Protein AF-A0A924WX99-F1 (afdb_monomer_lite)

Structure (mmCIF, N/CA/C/O backbone):
data_AF-A0A924WX99-F1
#
_entry.id   AF-A0A924WX99-F1
#
loop_
_atom_site.group_PDB
_atom_site.id
_atom_site.type_symbol
_atom_site.label_atom_id
_atom_site.label_alt_id
_atom_site.label_comp_id
_atom_site.label_asym_id
_atom_site.label_entity_id
_atom_site.label_seq_id
_atom_site.pdbx_PDB_ins_code
_atom_site.Cartn_x
_atom_site.Cartn_y
_atom_site.Cartn_z
_atom_site.occupancy
_atom_site.B_iso_or_equiv
_atom_site.auth_seq_id
_atom_site.auth_comp_id
_atom_site.auth_asym_id
_atom_site.auth_atom_id
_atom_site.pdbx_PDB_model_num
ATOM 1 N N . MET A 1 1 ? 28.064 32.559 27.997 1.00 37.41 1 MET A N 1
ATOM 2 C CA . MET A 1 1 ? 26.941 32.768 27.063 1.00 37.41 1 MET A CA 1
ATOM 3 C C . MET A 1 1 ? 26.693 31.435 26.383 1.00 37.41 1 MET A C 1
ATOM 5 O O . MET A 1 1 ? 27.557 31.002 25.637 1.00 37.41 1 MET A O 1
ATOM 9 N N . ALA A 1 2 ? 25.633 30.720 26.759 1.00 38.94 2 ALA A N 1
ATOM 10 C CA . ALA A 1 2 ? 25.290 29.443 26.139 1.00 38.94 2 ALA A CA 1
ATOM 11 C C . ALA A 1 2 ? 24.528 29.729 24.838 1.00 38.94 2 ALA A C 1
ATOM 13 O O . ALA A 1 2 ? 23.488 30.384 24.875 1.00 38.94 2 ALA A O 1
ATOM 14 N N . GLU A 1 3 ? 25.069 29.293 23.701 1.00 42.44 3 GLU A N 1
ATOM 15 C CA . GLU A 1 3 ? 24.367 29.333 22.420 1.00 42.44 3 GLU A CA 1
ATOM 16 C C . GLU A 1 3 ? 23.229 28.310 22.450 1.00 42.44 3 GLU A C 1
ATOM 18 O O . GLU A 1 3 ? 23.449 27.104 22.557 1.00 42.44 3 GLU A O 1
ATOM 23 N N . ALA A 1 4 ? 21.994 28.801 22.387 1.00 44.75 4 ALA A N 1
ATOM 24 C CA . ALA A 1 4 ? 20.829 27.966 22.165 1.00 44.75 4 ALA A CA 1
ATOM 25 C C . ALA A 1 4 ? 20.842 27.511 20.700 1.00 44.75 4 ALA A C 1
ATOM 27 O O . ALA A 1 4 ? 20.677 28.327 19.791 1.00 44.75 4 ALA A O 1
ATOM 28 N N . SER A 1 5 ? 21.037 26.213 20.462 1.00 47.81 5 SER A N 1
ATOM 29 C CA . SER A 1 5 ? 20.856 25.616 19.142 1.00 47.81 5 SER A CA 1
ATOM 30 C C . SER A 1 5 ? 19.394 25.782 18.729 1.00 47.81 5 SER A C 1
ATOM 32 O O . SER A 1 5 ? 18.497 25.169 19.314 1.00 47.81 5 SER A O 1
ATOM 34 N N . SER A 1 6 ? 19.147 26.642 17.745 1.00 48.44 6 SER A N 1
ATOM 35 C CA . SER A 1 6 ? 17.841 26.790 17.113 1.00 48.44 6 SER A CA 1
ATOM 36 C C . SER A 1 6 ? 17.559 25.540 16.284 1.00 48.44 6 SER A C 1
ATOM 38 O O . SER A 1 6 ? 17.939 25.431 15.119 1.00 48.44 6 SER A O 1
ATOM 40 N N . ASP A 1 7 ? 16.918 24.562 16.920 1.00 57.50 7 ASP A N 1
ATOM 41 C CA . ASP A 1 7 ? 16.456 23.347 16.263 1.00 57.50 7 ASP A CA 1
ATOM 42 C C . ASP A 1 7 ? 15.357 23.748 15.269 1.00 57.50 7 ASP A C 1
ATOM 44 O O . ASP A 1 7 ? 14.183 23.948 15.601 1.00 57.50 7 ASP A O 1
ATOM 48 N N . THR A 1 8 ? 15.790 24.032 14.043 1.00 60.25 8 THR A N 1
ATOM 49 C CA . THR A 1 8 ? 14.929 24.467 12.952 1.00 60.25 8 THR A CA 1
ATOM 50 C C . THR A 1 8 ? 14.028 23.286 12.651 1.00 60.25 8 THR A C 1
ATOM 52 O O . THR A 1 8 ? 14.506 22.290 12.117 1.00 60.25 8 THR A O 1
ATOM 55 N N . LYS A 1 9 ? 12.748 23.368 13.041 1.00 58.44 9 LYS A N 1
ATOM 56 C CA . LYS A 1 9 ? 11.751 22.307 12.843 1.00 58.44 9 LYS A CA 1
ATOM 57 C C . LYS A 1 9 ? 11.687 21.936 11.362 1.00 58.44 9 LYS A C 1
ATOM 59 O O . LYS A 1 9 ? 10.978 22.564 10.578 1.00 58.44 9 LYS A O 1
ATOM 64 N N . GLN A 1 10 ? 12.471 20.937 10.982 1.00 64.19 10 GLN A N 1
ATOM 65 C CA . GLN A 1 10 ? 12.513 20.402 9.637 1.00 64.19 10 GLN A CA 1
ATOM 66 C C . GLN A 1 10 ? 11.130 19.805 9.338 1.00 64.19 10 GLN A C 1
ATOM 68 O O . GLN A 1 10 ? 10.592 19.006 10.099 1.00 64.19 10 GLN A O 1
ATOM 73 N N . GLY A 1 11 ? 10.484 20.286 8.273 1.00 73.19 11 GLY A N 1
ATOM 74 C CA . GLY A 1 11 ? 9.174 19.784 7.854 1.00 73.19 11 GLY A CA 1
ATOM 75 C C . GLY A 1 11 ? 9.257 18.345 7.332 1.00 73.19 11 GLY A C 1
ATOM 76 O O . GLY A 1 11 ? 10.342 17.813 7.110 1.00 73.19 11 GLY A O 1
ATOM 77 N N . HIS A 1 12 ? 8.109 17.715 7.057 1.00 61.41 12 HIS A N 1
ATOM 78 C CA . HIS A 1 12 ? 8.042 16.318 6.582 1.00 61.41 12 HIS A CA 1
ATOM 79 C C . HIS A 1 12 ? 8.921 16.033 5.349 1.00 61.41 12 HIS A C 1
ATOM 81 O O . HIS A 1 12 ? 9.495 14.951 5.233 1.00 61.41 12 HIS A O 1
ATOM 87 N N . ALA A 1 13 ? 9.083 17.019 4.462 1.00 68.06 13 ALA A N 1
ATOM 88 C CA . ALA A 1 13 ? 9.929 16.902 3.276 1.00 68.06 13 ALA A CA 1
ATOM 89 C C . ALA A 1 13 ? 11.418 16.703 3.611 1.00 68.06 13 ALA A C 1
ATOM 91 O O . ALA A 1 13 ? 12.093 15.929 2.946 1.00 68.06 13 ALA A O 1
ATOM 92 N N . ALA A 1 14 ? 11.932 17.344 4.663 1.00 76.62 14 ALA A N 1
ATOM 93 C CA . ALA A 1 14 ? 13.347 17.257 5.032 1.00 76.62 14 ALA A CA 1
ATOM 94 C C . ALA A 1 14 ? 13.729 15.895 5.649 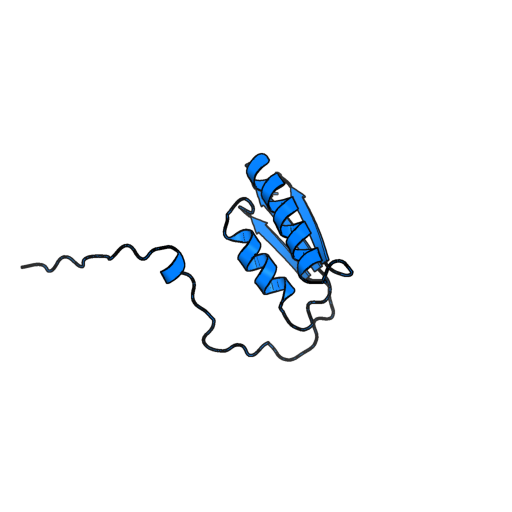1.00 76.62 14 ALA A C 1
ATOM 96 O O . ALA A 1 14 ? 14.896 15.497 5.607 1.00 76.62 14 ALA A O 1
ATOM 97 N N . HIS A 1 15 ? 12.740 15.160 6.170 1.00 72.19 15 HIS A N 1
ATOM 98 C CA . HIS A 1 15 ? 12.915 13.810 6.711 1.00 72.19 15 HIS A CA 1
ATOM 99 C C . HIS A 1 15 ? 12.764 12.702 5.659 1.00 72.19 15 HIS A C 1
ATOM 101 O O . HIS A 1 15 ? 13.050 11.545 5.957 1.00 72.19 15 HIS A O 1
ATOM 107 N N . THR A 1 16 ? 12.346 13.036 4.434 1.00 72.12 16 THR A N 1
ATOM 108 C CA . THR A 1 16 ? 12.225 12.079 3.327 1.00 72.12 16 THR A CA 1
ATOM 109 C C . THR A 1 16 ? 13.391 12.291 2.371 1.00 72.12 16 THR A C 1
ATOM 111 O O . T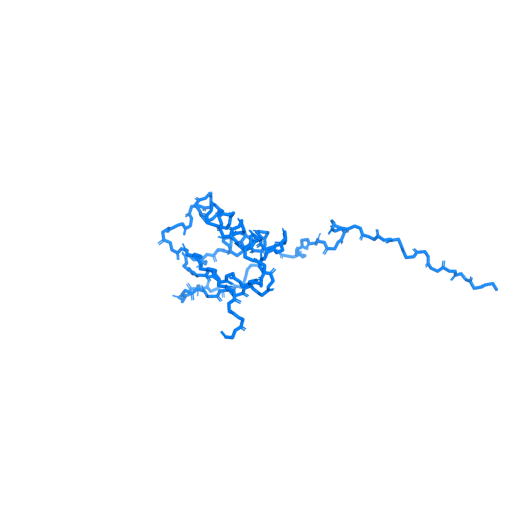HR A 1 16 ? 13.450 13.300 1.673 1.00 72.12 16 THR A O 1
ATOM 114 N N . LYS A 1 17 ? 14.347 11.360 2.352 1.00 77.69 17 LYS A N 1
ATOM 115 C CA . LYS A 1 17 ? 15.541 11.435 1.499 1.00 77.69 17 LYS A CA 1
ATOM 116 C C . LYS A 1 17 ? 15.591 10.229 0.573 1.00 77.69 17 LYS A C 1
ATOM 118 O O . LYS A 1 17 ? 15.265 9.120 0.990 1.00 77.69 17 LYS A O 1
ATOM 123 N N . ALA A 1 18 ? 15.998 10.456 -0.673 1.00 81.25 18 ALA A N 1
ATOM 124 C CA . ALA A 1 18 ? 16.303 9.369 -1.593 1.00 81.25 18 ALA A CA 1
ATOM 125 C C . ALA A 1 18 ? 17.530 8.586 -1.101 1.00 81.25 18 ALA A C 1
ATOM 127 O O . ALA A 1 18 ? 18.374 9.132 -0.389 1.00 81.25 18 ALA A O 1
ATOM 128 N N . ALA A 1 19 ? 17.627 7.317 -1.492 1.00 78.62 19 ALA A N 1
ATOM 129 C CA . ALA A 1 19 ? 18.816 6.517 -1.233 1.00 78.62 19 ALA A CA 1
ATOM 130 C C . ALA A 1 19 ? 20.026 7.055 -2.018 1.00 78.62 19 ALA A C 1
ATOM 132 O O . ALA A 1 19 ? 19.888 7.449 -3.179 1.00 78.62 19 ALA A O 1
ATOM 133 N N . ASP A 1 20 ? 21.210 6.999 -1.401 1.00 86.69 20 ASP A N 1
ATOM 134 C CA . ASP A 1 20 ? 22.476 7.439 -2.011 1.00 86.69 20 ASP A CA 1
ATOM 135 C C . ASP A 1 20 ? 22.831 6.638 -3.278 1.00 86.69 20 ASP A C 1
ATOM 137 O O . ASP A 1 20 ? 23.545 7.123 -4.154 1.00 86.69 20 ASP A O 1
ATOM 141 N N . ASN A 1 21 ? 22.311 5.412 -3.389 1.00 83.94 21 ASN A N 1
ATOM 142 C CA . ASN A 1 21 ? 22.414 4.546 -4.556 1.00 83.94 21 ASN A CA 1
ATOM 143 C C . ASN A 1 21 ? 21.053 3.880 -4.834 1.00 83.94 21 ASN A C 1
ATOM 145 O O . ASN A 1 21 ? 20.327 3.532 -3.904 1.00 83.94 21 ASN A O 1
ATOM 149 N N . GLN A 1 22 ? 20.721 3.706 -6.113 1.00 80.94 22 GLN A N 1
ATOM 150 C CA . GLN A 1 22 ? 19.500 3.057 -6.601 1.00 80.94 22 GLN A CA 1
ATOM 151 C C . GLN A 1 22 ? 19.727 1.592 -7.029 1.00 80.94 22 GLN A C 1
ATOM 153 O O . GLN A 1 22 ? 18.804 0.933 -7.511 1.00 80.94 22 GLN A O 1
ATOM 158 N N . ASP A 1 23 ? 20.945 1.067 -6.862 1.00 81.75 23 ASP A N 1
ATOM 159 C CA . ASP A 1 23 ? 21.263 -0.332 -7.130 1.00 81.75 23 ASP A CA 1
ATOM 160 C C . ASP A 1 23 ? 20.428 -1.271 -6.249 1.00 81.75 23 ASP A C 1
ATOM 162 O O . ASP A 1 23 ? 20.378 -1.159 -5.023 1.00 81.75 23 ASP A O 1
ATOM 166 N N . CYS A 1 24 ? 19.801 -2.257 -6.886 1.00 76.06 24 CYS A N 1
ATOM 167 C CA . CYS A 1 24 ? 19.061 -3.311 -6.203 1.00 76.06 24 CYS A CA 1
ATOM 168 C C . CYS A 1 24 ? 19.979 -4.479 -5.807 1.00 76.06 24 CYS A C 1
ATOM 170 O O . CYS A 1 24 ? 21.041 -4.707 -6.394 1.00 76.06 24 CYS A O 1
ATOM 172 N N . LEU A 1 25 ? 19.531 -5.293 -4.846 1.00 82.62 25 LEU A N 1
ATOM 173 C CA . LEU A 1 25 ? 20.191 -6.563 -4.544 1.00 82.62 25 LEU A CA 1
ATOM 174 C C . LEU A 1 25 ? 20.173 -7.483 -5.772 1.00 82.62 25 LEU A C 1
ATOM 176 O O . LEU A 1 25 ? 19.154 -7.641 -6.444 1.00 82.62 25 LEU A O 1
ATOM 180 N N . ARG A 1 26 ? 21.313 -8.125 -6.046 1.00 83.81 26 ARG A N 1
ATOM 181 C CA . ARG A 1 26 ? 21.446 -9.080 -7.154 1.00 83.81 26 ARG A CA 1
ATOM 182 C C . ARG A 1 26 ? 20.584 -10.320 -6.898 1.00 83.81 26 ARG A C 1
ATOM 184 O O . ARG A 1 26 ? 20.569 -10.844 -5.787 1.00 83.81 26 ARG A O 1
ATOM 191 N N . GLY A 1 27 ? 19.941 -10.837 -7.944 1.00 85.81 27 GLY A N 1
ATOM 192 C CA . GLY A 1 27 ? 19.168 -12.083 -7.898 1.00 85.81 27 GLY A CA 1
ATOM 193 C C . GLY A 1 27 ? 17.747 -11.930 -8.435 1.00 85.81 27 GLY A C 1
ATOM 194 O O . GLY A 1 27 ? 17.399 -10.910 -9.022 1.00 85.81 27 GLY A O 1
ATOM 195 N N . LYS A 1 28 ? 16.930 -12.974 -8.258 1.00 86.50 28 LYS A N 1
ATOM 196 C CA . LYS A 1 28 ? 15.504 -12.975 -8.616 1.00 86.50 28 LYS A CA 1
ATOM 197 C C . LYS A 1 28 ? 14.657 -13.166 -7.365 1.00 86.50 28 LYS A C 1
ATOM 199 O O . LYS A 1 28 ? 14.953 -14.037 -6.547 1.00 86.50 28 LYS A O 1
ATOM 204 N N . ILE A 1 29 ? 13.577 -12.404 -7.247 1.00 90.38 29 ILE A N 1
ATOM 205 C CA . ILE A 1 29 ? 12.566 -12.611 -6.210 1.00 90.38 29 ILE A CA 1
ATOM 206 C C . ILE A 1 29 ? 11.654 -13.745 -6.689 1.00 90.38 29 ILE A C 1
ATOM 208 O O . ILE A 1 29 ? 10.861 -13.587 -7.609 1.00 90.38 29 ILE A O 1
ATOM 212 N N . THR A 1 30 ? 11.815 -14.934 -6.112 1.00 90.94 30 THR A N 1
ATOM 213 C CA . THR A 1 30 ? 11.100 -16.145 -6.560 1.00 90.94 30 THR A CA 1
ATOM 214 C C . THR A 1 30 ? 9.772 -16.365 -5.837 1.00 90.94 30 THR A C 1
ATOM 216 O O . THR A 1 30 ? 8.836 -16.943 -6.393 1.00 90.94 30 THR A O 1
ATOM 219 N N . ARG A 1 31 ? 9.681 -15.883 -4.596 1.00 93.69 31 ARG A N 1
ATOM 220 C CA . ARG A 1 31 ? 8.518 -16.012 -3.713 1.00 93.69 31 ARG A CA 1
ATOM 221 C C . ARG A 1 31 ? 7.695 -14.720 -3.688 1.00 93.69 31 ARG A C 1
ATOM 223 O O . ARG A 1 31 ? 8.301 -13.650 -3.644 1.00 93.69 31 ARG A O 1
ATOM 230 N N . PRO A 1 32 ? 6.353 -14.806 -3.648 1.00 95.50 32 PRO A N 1
ATOM 231 C CA . PRO A 1 32 ? 5.512 -13.645 -3.380 1.00 95.50 32 PRO A CA 1
ATOM 232 C C . PRO A 1 32 ? 5.906 -12.944 -2.073 1.00 95.50 32 PRO A C 1
ATOM 234 O O . PRO A 1 32 ? 6.260 -13.605 -1.091 1.00 95.50 32 PRO A O 1
ATOM 237 N N . ILE A 1 33 ? 5.862 -11.614 -2.069 1.00 96.31 33 ILE A N 1
ATOM 238 C CA . ILE A 1 33 ? 6.222 -10.786 -0.912 1.00 96.31 33 ILE A CA 1
ATOM 239 C C . ILE A 1 33 ? 4.973 -10.506 -0.075 1.00 96.31 33 ILE A C 1
ATOM 241 O O . ILE A 1 33 ? 3.941 -10.138 -0.619 1.00 96.31 33 ILE A O 1
ATOM 245 N N . ASN A 1 34 ? 5.080 -10.609 1.248 1.00 97.06 34 ASN A N 1
ATOM 246 C CA . ASN A 1 34 ? 4.048 -10.128 2.165 1.00 97.06 34 ASN A CA 1
ATOM 247 C C . ASN A 1 34 ? 4.593 -8.928 2.935 1.00 97.06 34 ASN A C 1
ATOM 249 O O . ASN A 1 34 ? 5.611 -9.057 3.618 1.00 97.06 34 ASN A O 1
ATOM 253 N N . VAL A 1 35 ? 3.923 -7.780 2.834 1.00 97.62 35 VAL A N 1
ATOM 254 C CA . VAL A 1 35 ? 4.308 -6.556 3.550 1.00 97.62 35 VAL A CA 1
ATOM 255 C C . VAL A 1 35 ? 3.152 -6.113 4.437 1.00 97.62 35 VAL A C 1
ATOM 257 O O . VAL A 1 35 ? 2.067 -5.810 3.944 1.00 97.62 35 VAL A O 1
ATOM 260 N N . THR A 1 36 ? 3.389 -6.064 5.747 1.00 97.81 36 THR A N 1
ATOM 261 C CA . THR A 1 36 ? 2.392 -5.628 6.733 1.00 97.81 36 THR A CA 1
ATOM 262 C C . THR A 1 36 ? 2.709 -4.227 7.233 1.00 97.81 36 THR A C 1
ATOM 264 O O . THR A 1 36 ? 3.803 -3.975 7.732 1.00 97.81 36 THR A O 1
ATOM 267 N N . PHE A 1 37 ? 1.722 -3.340 7.160 1.00 97.38 37 PHE A N 1
ATOM 268 C CA . PHE A 1 37 ? 1.775 -1.981 7.684 1.00 97.38 37 PHE A CA 1
ATOM 269 C C . PHE A 1 37 ? 0.918 -1.884 8.945 1.00 97.38 37 PHE A C 1
ATOM 271 O O . PHE A 1 37 ? -0.300 -2.035 8.875 1.00 97.38 37 PHE A O 1
ATOM 278 N N . LEU A 1 38 ? 1.543 -1.607 10.090 1.00 97.19 38 LEU A N 1
ATOM 279 C CA . LEU A 1 38 ? 0.849 -1.250 11.330 1.00 97.19 38 LEU A CA 1
ATOM 280 C C . LEU A 1 38 ? 0.761 0.280 11.423 1.00 97.19 38 LEU A C 1
ATOM 282 O O . LEU A 1 38 ? 1.785 0.956 11.363 1.00 97.19 38 LEU A O 1
ATOM 286 N N . GLY A 1 39 ? -0.448 0.825 11.558 1.00 96.44 39 GLY A N 1
ATOM 287 C CA . GLY A 1 39 ? -0.700 2.264 11.405 1.00 96.44 39 GLY A CA 1
ATOM 288 C C . GLY A 1 39 ? -0.900 2.677 9.942 1.00 96.44 39 GLY A C 1
ATOM 289 O O . GLY A 1 39 ? -0.460 3.750 9.519 1.00 96.44 39 GLY A O 1
ATOM 290 N N . ALA A 1 40 ? -1.520 1.801 9.146 1.00 97.62 40 ALA A N 1
ATOM 291 C CA . ALA A 1 40 ? -1.681 1.975 7.707 1.00 97.62 40 ALA A CA 1
ATOM 292 C C . ALA A 1 40 ? -2.575 3.163 7.317 1.00 97.62 40 ALA A C 1
ATOM 294 O O . ALA A 1 40 ? -2.455 3.664 6.209 1.00 97.62 40 ALA A O 1
ATOM 295 N N . GLY A 1 41 ? -3.406 3.695 8.215 1.00 95.94 41 GLY A N 1
ATOM 296 C CA . GLY A 1 41 ? -4.167 4.923 7.975 1.00 95.94 41 GLY A CA 1
ATOM 297 C C . GLY A 1 41 ? -3.289 6.177 7.847 1.00 95.94 41 GLY A C 1
ATOM 298 O O . GLY A 1 41 ? -3.802 7.287 7.689 1.00 95.94 41 GLY A O 1
ATOM 299 N N . SER A 1 42 ? -1.968 6.054 8.002 1.00 95.94 42 SER A N 1
ATOM 300 C CA . SER A 1 42 ? -0.995 7.131 7.811 1.00 95.94 42 SER A CA 1
ATOM 301 C C . SER A 1 42 ? -0.881 7.555 6.346 1.00 95.94 42 SER A C 1
ATOM 303 O O . SER A 1 42 ? -0.753 6.715 5.457 1.00 95.94 42 SER A O 1
ATOM 305 N N . GLY A 1 43 ? -0.785 8.866 6.098 1.00 93.44 43 GLY A N 1
ATOM 306 C CA . GLY A 1 43 ? -0.494 9.423 4.769 1.00 93.44 43 GLY A CA 1
ATOM 307 C C . GLY A 1 43 ? 0.864 9.004 4.187 1.00 93.44 43 GLY A C 1
ATOM 308 O O . GLY A 1 43 ? 1.130 9.267 3.021 1.00 93.44 43 GLY A O 1
ATOM 309 N N . PHE A 1 44 ? 1.709 8.328 4.971 1.00 93.56 44 PHE A N 1
ATOM 310 C CA . PHE A 1 44 ? 2.973 7.753 4.512 1.00 93.56 44 PHE A CA 1
ATOM 311 C C . PHE A 1 44 ? 2.828 6.360 3.870 1.00 93.56 44 PHE A C 1
ATOM 313 O O . PHE A 1 44 ? 3.645 5.976 3.034 1.00 93.56 44 PHE A O 1
ATOM 320 N N . CYS A 1 45 ? 1.763 5.619 4.201 1.00 96.44 45 CYS A N 1
ATOM 321 C CA . CYS A 1 45 ? 1.493 4.282 3.664 1.00 96.44 45 CYS A CA 1
ATOM 322 C C . CYS A 1 45 ? 1.533 4.189 2.120 1.00 96.44 45 CYS A C 1
ATOM 324 O O . CYS A 1 45 ? 2.184 3.273 1.610 1.00 96.44 45 CYS A O 1
ATOM 326 N N . PRO A 1 46 ? 0.901 5.096 1.344 1.00 96.19 46 PRO A N 1
ATOM 327 C CA . PRO A 1 46 ? 0.860 4.955 -0.109 1.00 96.19 46 PRO A CA 1
ATOM 328 C C . PRO A 1 46 ? 2.227 5.198 -0.757 1.00 96.19 46 PRO A C 1
ATOM 330 O O . PRO A 1 46 ? 2.527 4.573 -1.772 1.00 96.19 46 PRO A O 1
ATOM 333 N N . THR A 1 47 ? 3.083 6.034 -0.158 1.00 94.69 47 THR A N 1
ATOM 334 C CA . THR A 1 47 ? 4.464 6.240 -0.619 1.00 94.69 47 THR A CA 1
ATOM 335 C C . THR A 1 47 ? 5.257 4.939 -0.530 1.00 94.69 47 THR A C 1
ATOM 337 O O . THR A 1 47 ? 5.798 4.485 -1.532 1.00 94.69 47 THR A O 1
ATOM 340 N N . LEU A 1 48 ? 5.228 4.270 0.628 1.00 95.38 48 LEU A N 1
ATOM 341 C CA . LEU A 1 48 ? 5.927 2.994 0.804 1.00 95.38 48 LEU A CA 1
ATOM 342 C C . LEU A 1 48 ? 5.360 1.884 -0.087 1.00 95.38 48 LEU A C 1
ATOM 344 O O . LEU A 1 48 ? 6.115 1.086 -0.638 1.00 95.38 48 LEU A O 1
ATOM 348 N N . CYS A 1 49 ? 4.035 1.833 -0.260 1.00 97.38 49 CYS A N 1
ATOM 349 C CA . CYS A 1 49 ? 3.423 0.879 -1.186 1.00 97.38 49 CYS A CA 1
ATOM 350 C C . CYS A 1 49 ? 3.919 1.110 -2.620 1.00 97.38 49 CYS A C 1
ATOM 352 O O . CYS A 1 49 ? 4.241 0.148 -3.315 1.00 97.38 49 CYS A O 1
ATOM 354 N N . ARG A 1 50 ? 4.030 2.374 -3.053 1.00 96.44 50 ARG A N 1
ATOM 355 C CA . ARG A 1 50 ? 4.549 2.724 -4.381 1.00 96.44 50 ARG A CA 1
ATOM 356 C C . ARG A 1 50 ? 5.983 2.242 -4.542 1.00 96.44 50 ARG A C 1
ATOM 358 O O . ARG A 1 50 ? 6.273 1.588 -5.537 1.00 96.44 50 ARG A O 1
ATOM 365 N N . ASP A 1 51 ? 6.840 2.510 -3.563 1.00 94.44 51 ASP A N 1
ATOM 366 C CA . ASP A 1 51 ? 8.245 2.100 -3.614 1.00 94.44 51 ASP A CA 1
ATOM 367 C C . ASP A 1 51 ? 8.375 0.580 -3.762 1.00 94.44 51 ASP A C 1
ATOM 369 O O . ASP A 1 51 ? 9.116 0.107 -4.621 1.00 94.44 51 ASP A O 1
ATOM 373 N N . VAL A 1 52 ? 7.584 -0.194 -3.009 1.00 95.69 52 VAL A N 1
ATOM 374 C CA . VAL A 1 52 ? 7.572 -1.664 -3.101 1.00 95.69 52 VAL A CA 1
ATOM 375 C C . VAL A 1 52 ? 7.120 -2.156 -4.481 1.00 95.69 52 VAL A C 1
ATOM 377 O O . VAL A 1 52 ? 7.755 -3.046 -5.046 1.00 95.69 52 VAL A O 1
ATOM 380 N N . LEU A 1 53 ? 6.060 -1.578 -5.055 1.00 96.25 53 LEU A N 1
ATOM 381 C CA . LEU A 1 53 ? 5.561 -1.956 -6.389 1.00 96.25 53 LEU A CA 1
ATOM 382 C C . LEU A 1 53 ? 6.567 -1.662 -7.516 1.00 96.25 53 LEU A C 1
ATOM 384 O O . LEU A 1 53 ? 6.543 -2.314 -8.569 1.00 96.25 53 LEU A O 1
ATOM 388 N N . MET A 1 54 ? 7.444 -0.680 -7.297 1.00 93.31 54 MET A N 1
ATOM 389 C CA . MET A 1 54 ? 8.486 -0.283 -8.241 1.00 93.31 54 MET A CA 1
ATOM 390 C C . MET A 1 54 ? 9.768 -1.118 -8.119 1.00 93.31 54 MET A C 1
ATOM 392 O O . MET A 1 54 ? 10.647 -0.972 -8.967 1.00 93.31 54 MET A O 1
ATOM 396 N N . ILE A 1 55 ? 9.877 -2.027 -7.139 1.00 91.69 55 ILE A N 1
ATOM 397 C CA . ILE A 1 55 ? 11.035 -2.924 -7.012 1.00 91.69 55 ILE A CA 1
ATOM 398 C C . ILE A 1 55 ? 11.099 -3.861 -8.234 1.00 91.69 55 ILE A C 1
ATOM 400 O O . ILE A 1 55 ? 10.167 -4.640 -8.475 1.00 91.69 55 ILE A O 1
ATOM 404 N N . PRO A 1 56 ? 12.203 -3.857 -9.004 1.00 89.06 56 PRO A N 1
ATOM 405 C CA . PRO A 1 56 ? 12.372 -4.771 -10.126 1.00 89.06 56 PRO A CA 1
ATOM 406 C C . PRO A 1 56 ? 12.303 -6.242 -9.690 1.00 89.06 56 PRO A C 1
ATOM 408 O O . PRO A 1 56 ? 12.963 -6.663 -8.741 1.00 89.06 56 PRO A O 1
ATOM 411 N N . GLY A 1 57 ? 11.499 -7.039 -10.396 1.00 90.25 57 GLY A N 1
ATOM 412 C CA . GLY A 1 57 ? 11.302 -8.465 -10.112 1.00 90.25 57 GLY A CA 1
ATOM 413 C C . GLY A 1 57 ? 10.385 -8.776 -8.924 1.00 90.25 57 GLY A C 1
ATOM 414 O O . GLY A 1 57 ? 10.110 -9.948 -8.673 1.00 90.25 57 GLY A O 1
ATOM 415 N N . ALA A 1 58 ? 9.875 -7.773 -8.201 1.00 92.81 58 ALA A N 1
ATOM 416 C CA . ALA A 1 58 ? 8.850 -7.958 -7.175 1.00 92.81 58 ALA A CA 1
ATOM 417 C C . ALA A 1 58 ? 7.460 -8.089 -7.822 1.00 92.81 58 ALA A C 1
ATOM 419 O O . ALA A 1 58 ? 6.570 -7.271 -7.614 1.00 92.81 58 ALA A O 1
ATOM 420 N N . ASP A 1 59 ? 7.272 -9.108 -8.658 1.00 93.69 59 ASP A N 1
ATOM 421 C CA . ASP A 1 59 ? 6.096 -9.194 -9.533 1.00 93.69 59 ASP A CA 1
ATOM 422 C C . ASP A 1 59 ? 4.834 -9.696 -8.822 1.00 93.69 59 ASP A C 1
ATOM 424 O O . ASP A 1 59 ? 3.735 -9.569 -9.359 1.00 93.69 59 ASP A O 1
ATOM 428 N N . ARG A 1 60 ? 4.975 -10.282 -7.625 1.00 97.25 60 ARG A N 1
ATOM 429 C CA . ARG A 1 60 ? 3.859 -10.840 -6.853 1.00 97.25 60 ARG A CA 1
ATOM 430 C C . ARG A 1 60 ? 3.953 -10.503 -5.371 1.00 97.25 60 ARG A C 1
ATOM 432 O O . ARG A 1 60 ? 5.031 -10.628 -4.781 1.00 97.25 60 ARG A O 1
ATOM 439 N N . GLY A 1 61 ? 2.816 -10.200 -4.751 1.00 97.75 61 GLY A N 1
ATOM 440 C CA . GLY A 1 61 ? 2.753 -9.963 -3.315 1.00 97.75 61 GLY A CA 1
ATOM 441 C C . GLY A 1 61 ? 1.385 -9.570 -2.760 1.00 97.75 61 GLY A C 1
ATOM 442 O O . GLY A 1 61 ? 0.381 -9.510 -3.468 1.00 97.75 61 GLY A O 1
ATOM 443 N N . GLU A 1 62 ? 1.356 -9.311 -1.459 1.00 98.50 62 GLU A N 1
ATOM 444 C CA . GLU A 1 62 ? 0.187 -8.849 -0.715 1.00 98.50 62 GLU A CA 1
ATOM 445 C C . GLU A 1 62 ? 0.592 -7.720 0.242 1.00 98.50 62 GLU A C 1
ATOM 447 O O . GLU A 1 62 ? 1.512 -7.867 1.058 1.00 98.50 62 GLU A O 1
ATOM 452 N N . PHE A 1 63 ? -0.132 -6.604 0.173 1.00 98.62 63 PHE A N 1
ATOM 453 C CA . PHE A 1 63 ? -0.100 -5.564 1.195 1.00 98.62 63 PHE A CA 1
ATOM 454 C C . PHE A 1 63 ? -1.147 -5.844 2.269 1.00 98.62 63 PHE A C 1
ATOM 456 O O . PHE A 1 63 ? -2.327 -6.021 1.971 1.00 98.62 63 PHE A O 1
ATOM 463 N N . ARG A 1 64 ? -0.730 -5.834 3.535 1.00 98.44 64 ARG A N 1
ATOM 464 C CA . ARG A 1 64 ? -1.608 -6.013 4.697 1.00 98.44 64 ARG A CA 1
ATOM 465 C C . ARG A 1 64 ? -1.669 -4.722 5.491 1.00 98.44 64 ARG A C 1
ATOM 467 O O . ARG A 1 64 ? -0.715 -4.362 6.175 1.00 98.44 64 ARG A O 1
ATOM 474 N N . LEU A 1 65 ? -2.783 -4.017 5.375 1.00 98.56 65 LEU A N 1
ATOM 475 C CA . LEU A 1 65 ? -3.002 -2.721 5.999 1.00 98.56 65 LEU A CA 1
ATOM 476 C C . LEU A 1 65 ? -3.708 -2.907 7.340 1.00 98.56 65 LEU A C 1
ATOM 478 O O . LEU A 1 65 ? -4.842 -3.383 7.381 1.00 98.56 65 LEU A O 1
ATOM 482 N N . ILE A 1 66 ? -3.052 -2.518 8.427 1.00 98.44 66 ILE A N 1
ATOM 483 C CA . ILE A 1 66 ? -3.602 -2.604 9.776 1.00 98.44 66 ILE A CA 1
ATOM 484 C C . ILE A 1 66 ? -3.682 -1.209 10.382 1.00 98.44 66 ILE A C 1
ATOM 486 O O . ILE A 1 66 ? -2.671 -0.516 10.499 1.00 98.44 66 ILE A O 1
ATOM 490 N N . ASP A 1 67 ? -4.871 -0.800 10.808 1.00 98.00 67 ASP A N 1
ATOM 491 C CA . ASP A 1 67 ? -5.077 0.415 11.598 1.00 98.00 67 ASP A CA 1
ATOM 492 C C . ASP A 1 67 ? -6.296 0.242 12.515 1.00 98.00 67 ASP A C 1
ATOM 494 O O . ASP A 1 67 ? -7.214 -0.508 12.191 1.00 98.00 67 ASP A O 1
ATOM 498 N N . LEU A 1 68 ? -6.306 0.911 13.669 1.00 97.44 68 LEU A N 1
ATOM 499 C CA . LEU A 1 68 ? -7.451 0.879 14.587 1.00 97.44 68 LEU A CA 1
ATOM 500 C C . LEU A 1 68 ? -8.575 1.812 14.118 1.00 97.44 68 LEU A C 1
ATOM 502 O O . LEU A 1 68 ? -9.740 1.584 14.447 1.00 97.44 68 LEU A O 1
ATOM 506 N N . ASP A 1 69 ? -8.229 2.848 13.352 1.00 97.81 69 ASP A N 1
ATOM 507 C CA . ASP A 1 69 ? -9.182 3.782 12.767 1.00 97.81 69 ASP A CA 1
ATOM 508 C C . ASP 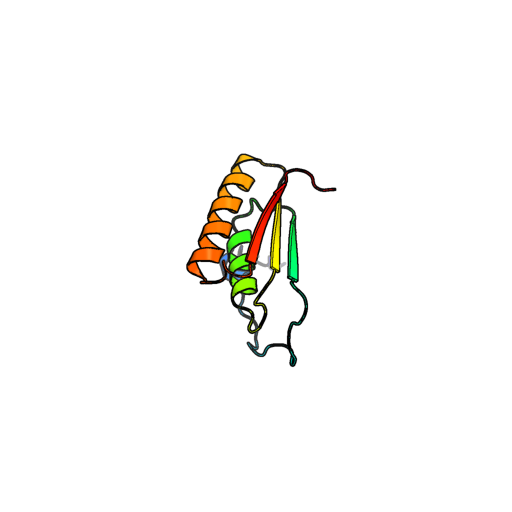A 1 69 ? -9.743 3.215 11.454 1.00 97.81 69 ASP A C 1
ATOM 510 O O . ASP A 1 69 ? -9.052 3.128 10.435 1.00 97.81 69 ASP A O 1
ATOM 514 N N . LYS A 1 70 ? -11.019 2.819 11.488 1.00 97.62 70 LYS A N 1
ATOM 515 C CA . LYS A 1 70 ? -11.718 2.180 10.364 1.00 97.62 70 LYS A CA 1
ATOM 516 C C . LYS A 1 70 ? -11.840 3.082 9.142 1.00 97.62 70 LYS A C 1
ATOM 518 O O . LYS A 1 70 ? -11.706 2.591 8.022 1.00 97.62 70 LYS A O 1
ATOM 523 N N . ASP A 1 71 ? -12.078 4.372 9.340 1.00 97.75 71 ASP A N 1
ATOM 524 C CA . ASP A 1 71 ? -12.363 5.299 8.246 1.00 97.75 71 ASP A CA 1
ATOM 525 C C . ASP A 1 71 ? -11.072 5.661 7.513 1.00 97.75 71 ASP A C 1
ATOM 527 O O . ASP A 1 71 ? -11.002 5.622 6.276 1.00 97.75 71 ASP A O 1
ATOM 531 N N . ARG A 1 72 ? -9.998 5.897 8.279 1.00 98.06 72 ARG A N 1
ATOM 532 C CA . ARG A 1 72 ? -8.651 6.065 7.720 1.00 98.06 72 ARG A CA 1
ATOM 533 C C . ARG A 1 72 ? -8.186 4.802 7.002 1.00 98.06 72 ARG A C 1
ATOM 535 O O . ARG A 1 72 ? -7.638 4.895 5.904 1.00 98.06 72 ARG A O 1
ATOM 542 N N . LEU A 1 73 ? -8.436 3.626 7.581 1.00 98.38 73 LEU A N 1
ATOM 543 C CA . LEU A 1 73 ? -8.068 2.348 6.974 1.00 98.38 73 LEU A CA 1
ATOM 544 C C . LEU A 1 73 ? -8.825 2.082 5.669 1.00 98.38 73 LEU A C 1
ATOM 546 O O . LEU A 1 73 ? -8.215 1.664 4.687 1.00 98.38 73 LEU A O 1
ATOM 550 N N . SER A 1 74 ? -10.135 2.336 5.647 1.00 98.31 74 SER A N 1
ATOM 551 C CA . SER A 1 74 ? -10.980 2.171 4.458 1.00 98.31 74 SER A CA 1
ATOM 552 C C . SER A 1 74 ? -10.513 3.077 3.318 1.00 98.31 74 SER A C 1
ATOM 554 O O . SER A 1 74 ? -10.311 2.615 2.194 1.00 98.31 74 SER A O 1
ATOM 556 N N . THR A 1 75 ? -10.231 4.345 3.632 1.00 98.31 75 THR A N 1
ATOM 557 C CA . THR A 1 75 ? -9.672 5.304 2.670 1.00 98.31 75 THR A CA 1
ATOM 558 C C . THR A 1 75 ? -8.338 4.804 2.120 1.00 98.31 75 THR A C 1
ATOM 560 O O . THR A 1 75 ? -8.139 4.766 0.906 1.00 98.31 75 THR A O 1
ATOM 563 N N . MET A 1 76 ? -7.430 4.359 2.994 1.00 98.38 76 MET A N 1
ATOM 564 C CA . MET A 1 76 ? -6.118 3.897 2.550 1.00 98.38 76 MET A CA 1
ATOM 565 C C . MET A 1 76 ? -6.192 2.621 1.713 1.00 98.38 76 MET A C 1
ATOM 567 O O . MET A 1 76 ? -5.455 2.490 0.739 1.00 98.38 76 MET A O 1
ATOM 571 N N . HIS A 1 77 ? -7.097 1.700 2.046 1.00 98.62 77 HIS A N 1
ATOM 572 C CA . HIS A 1 77 ? -7.322 0.501 1.246 1.00 98.62 77 HIS A CA 1
ATOM 573 C C . HIS A 1 77 ? -7.651 0.867 -0.206 1.00 98.62 77 HIS A C 1
ATOM 575 O O . HIS A 1 77 ? -7.004 0.363 -1.119 1.00 98.62 77 HIS A O 1
ATOM 581 N N . GLN A 1 78 ? -8.580 1.803 -0.424 1.00 98.56 78 GLN A N 1
ATOM 582 C CA . GLN A 1 78 ? -8.953 2.258 -1.768 1.00 98.56 78 GLN A CA 1
ATOM 583 C C . GLN A 1 78 ? -7.789 2.944 -2.497 1.00 98.56 78 GLN A C 1
ATOM 585 O O . GLN A 1 78 ? -7.578 2.712 -3.688 1.00 98.56 78 GLN A O 1
ATOM 590 N N . VAL A 1 79 ? -7.007 3.764 -1.784 1.00 98.50 79 VAL A N 1
ATOM 591 C CA . VAL A 1 79 ? -5.817 4.427 -2.343 1.00 98.50 79 VAL A CA 1
ATOM 592 C C . VAL A 1 79 ? -4.775 3.400 -2.787 1.00 98.50 79 VAL A C 1
ATOM 594 O O . VAL A 1 79 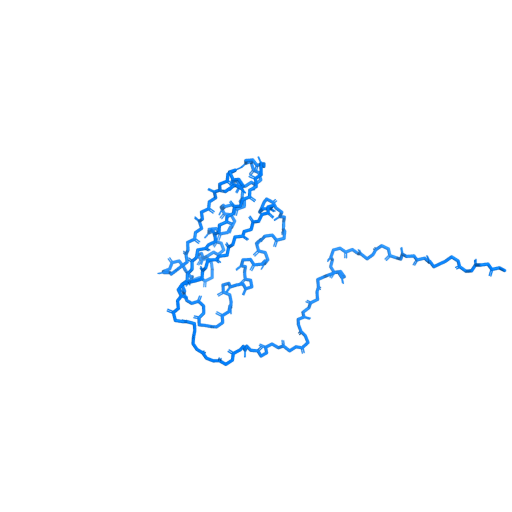? -4.276 3.491 -3.907 1.00 98.50 79 VAL A O 1
ATOM 597 N N . VAL A 1 80 ? -4.458 2.410 -1.948 1.00 98.56 80 VAL A N 1
ATOM 598 C CA . VAL A 1 80 ? -3.476 1.361 -2.268 1.00 98.56 80 VAL A CA 1
ATOM 599 C C . VAL A 1 80 ? -3.983 0.458 -3.389 1.00 98.56 80 VAL A C 1
ATOM 601 O O . VAL A 1 80 ? -3.221 0.119 -4.290 1.00 98.56 80 VAL A O 1
ATOM 604 N N . GLU A 1 81 ? -5.268 0.115 -3.398 1.00 98.56 81 GLU A N 1
ATOM 605 C CA . GLU A 1 81 ? -5.867 -0.674 -4.474 1.00 98.56 81 GLU A CA 1
ATOM 606 C C . GLU A 1 81 ? -5.792 0.060 -5.824 1.00 98.56 81 GLU A C 1
ATOM 608 O O . GLU A 1 81 ? -5.392 -0.515 -6.840 1.00 98.56 81 GLU A O 1
ATOM 613 N N . LYS A 1 82 ? -6.105 1.363 -5.841 1.00 98.50 82 LYS A N 1
ATOM 614 C CA . LYS A 1 82 ? -5.908 2.206 -7.025 1.00 98.50 82 LYS A CA 1
ATOM 615 C C . LYS A 1 82 ? -4.437 2.273 -7.430 1.00 98.50 82 LYS A C 1
ATOM 617 O O . LYS A 1 82 ? -4.145 2.162 -8.614 1.00 98.50 82 LYS A O 1
ATOM 622 N N . LEU A 1 83 ? -3.523 2.408 -6.474 1.00 98.19 83 LEU A N 1
ATOM 623 C CA . LEU A 1 83 ? -2.088 2.459 -6.737 1.00 98.19 83 LEU A CA 1
ATOM 624 C C . LEU A 1 83 ? -1.564 1.166 -7.382 1.00 98.19 83 LEU A C 1
ATOM 626 O O . LEU A 1 83 ? -0.762 1.249 -8.307 1.00 98.19 83 LEU A O 1
ATOM 630 N N . ILE A 1 84 ? -2.034 -0.010 -6.944 1.00 98.44 84 ILE A N 1
ATOM 631 C CA . ILE A 1 84 ? -1.693 -1.305 -7.560 1.00 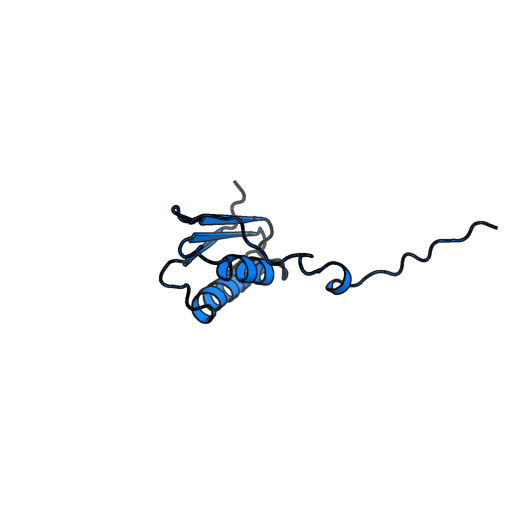98.44 84 ILE A CA 1
ATOM 632 C C . ILE A 1 84 ? -2.108 -1.326 -9.038 1.00 98.44 84 ILE A C 1
ATOM 634 O O . ILE A 1 84 ? -1.302 -1.697 -9.896 1.00 98.44 84 ILE A O 1
ATOM 638 N N . ARG A 1 85 ? -3.343 -0.900 -9.338 1.00 98.25 85 ARG A N 1
ATOM 639 C CA . ARG A 1 85 ? -3.859 -0.817 -10.714 1.00 98.25 85 ARG A CA 1
ATOM 640 C C . ARG A 1 85 ? -3.088 0.194 -11.557 1.00 98.25 85 ARG A C 1
ATOM 642 O O . ARG A 1 85 ? -2.642 -0.140 -12.648 1.00 98.25 85 ARG A O 1
ATOM 649 N N . ASP A 1 86 ? -2.887 1.405 -11.041 1.00 97.88 86 ASP A N 1
ATOM 650 C CA . ASP A 1 86 ? -2.185 2.480 -11.750 1.00 97.88 86 ASP A CA 1
ATOM 651 C C . ASP A 1 86 ? -0.707 2.116 -12.019 1.00 97.88 86 ASP A C 1
ATOM 653 O O . ASP A 1 86 ? -0.117 2.597 -12.984 1.00 97.88 86 ASP A O 1
A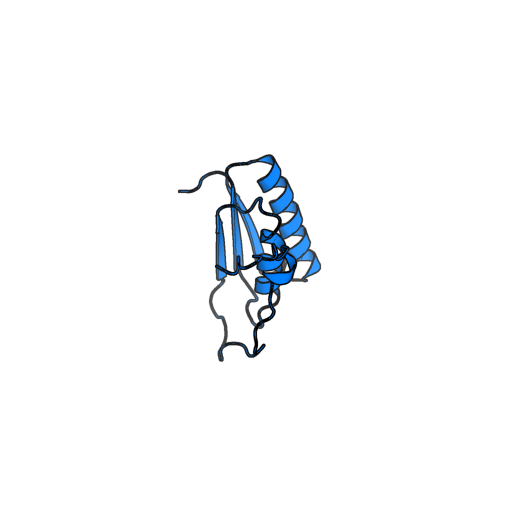TOM 657 N N . ALA A 1 87 ? -0.107 1.248 -11.196 1.00 96.62 87 ALA A N 1
ATOM 658 C CA . ALA A 1 87 ? 1.234 0.702 -11.409 1.00 96.62 87 ALA A CA 1
ATOM 659 C C . ALA A 1 87 ? 1.277 -0.502 -12.376 1.00 96.62 87 ALA A C 1
ATOM 661 O O . ALA A 1 87 ? 2.364 -1.004 -12.661 1.00 96.62 87 ALA A O 1
ATOM 662 N N . GLY A 1 88 ? 0.128 -0.996 -12.858 1.00 97.31 88 GLY A N 1
ATOM 663 C CA . GLY A 1 88 ? 0.038 -2.181 -13.720 1.00 97.31 88 GLY A CA 1
ATOM 664 C C . GLY A 1 88 ? 0.454 -3.482 -13.023 1.00 97.31 88 GLY A C 1
ATOM 665 O O . GLY A 1 88 ? 1.046 -4.362 -13.647 1.00 97.31 88 GLY A O 1
ATOM 666 N N . ARG A 1 89 ? 0.224 -3.582 -11.706 1.00 97.50 89 ARG A N 1
ATOM 667 C CA . ARG A 1 89 ? 0.665 -4.709 -10.859 1.00 97.50 89 ARG A CA 1
ATOM 668 C C . ARG A 1 89 ? -0.482 -5.592 -10.357 1.00 97.50 89 ARG A C 1
ATOM 670 O O . ARG A 1 89 ? -0.245 -6.538 -9.610 1.00 97.50 89 ARG A O 1
ATOM 677 N N . ASP A 1 90 ? -1.705 -5.328 -10.790 1.00 96.25 90 ASP A N 1
ATOM 678 C CA . ASP A 1 90 ? -2.941 -6.021 -10.402 1.00 96.25 90 ASP A CA 1
ATOM 679 C C . ASP A 1 90 ? -2.992 -7.511 -10.791 1.00 96.25 90 ASP A C 1
ATOM 681 O O . ASP A 1 90 ? -3.707 -8.284 -10.162 1.00 96.25 90 ASP A O 1
ATOM 685 N N . GLY A 1 91 ? -2.174 -7.954 -11.751 1.00 96.69 91 GLY A N 1
ATOM 686 C CA . GLY A 1 91 ? -2.025 -9.378 -12.084 1.00 96.69 91 GLY A CA 1
ATOM 687 C C . GLY A 1 91 ? -1.257 -10.220 -11.050 1.00 96.69 91 GLY A C 1
ATOM 688 O O . GLY A 1 91 ? -1.266 -11.448 -11.136 1.00 96.69 91 GLY A O 1
ATOM 689 N N . GLY A 1 92 ? -0.570 -9.593 -10.089 1.00 96.88 92 GLY A N 1
ATOM 690 C CA . GLY A 1 92 ? 0.260 -10.297 -9.102 1.00 96.88 92 GLY A CA 1
ATOM 691 C C . GLY A 1 92 ? 0.228 -9.723 -7.687 1.00 96.88 92 GLY A C 1
ATOM 692 O O . GLY A 1 92 ? 0.663 -10.405 -6.755 1.00 96.88 92 GLY A O 1
ATOM 693 N N . TRP A 1 93 ? -0.285 -8.505 -7.513 1.00 98.50 93 TRP A N 1
ATOM 694 C CA . TRP A 1 93 ? -0.373 -7.824 -6.227 1.00 98.50 93 TRP A CA 1
ATOM 695 C C . TRP A 1 93 ? -1.806 -7.676 -5.739 1.00 98.50 93 TRP A C 1
ATOM 697 O O . TRP A 1 93 ? -2.716 -7.352 -6.495 1.00 98.50 93 TRP A O 1
ATOM 707 N N . THR A 1 94 ? -1.981 -7.870 -4.437 1.00 98.50 94 THR A N 1
ATOM 708 C CA . THR A 1 94 ? -3.266 -7.733 -3.745 1.00 98.50 94 THR A CA 1
ATOM 709 C C . THR A 1 94 ? -3.122 -6.857 -2.505 1.00 98.50 94 THR A C 1
ATOM 711 O O . THR A 1 94 ? -2.013 -6.615 -2.019 1.00 98.50 94 THR A O 1
ATOM 714 N N . VAL A 1 95 ? -4.245 -6.366 -1.984 1.00 98.56 95 VAL A N 1
ATOM 715 C CA . VAL A 1 95 ? -4.292 -5.615 -0.728 1.00 98.56 95 VAL A CA 1
ATOM 716 C C . VAL A 1 95 ? -5.407 -6.149 0.163 1.00 98.56 95 VAL A C 1
ATOM 718 O O . VAL A 1 95 ? -6.533 -6.365 -0.280 1.00 98.56 95 VAL A O 1
ATOM 721 N N . ARG A 1 96 ? -5.098 -6.340 1.445 1.00 98.44 96 ARG A N 1
ATOM 722 C CA . ARG A 1 96 ? -6.045 -6.720 2.493 1.00 98.44 96 ARG A CA 1
ATOM 723 C C . ARG A 1 96 ? -5.942 -5.735 3.646 1.00 98.44 96 ARG A C 1
ATOM 725 O O . ARG A 1 96 ? -4.844 -5.346 4.031 1.00 98.44 96 ARG A O 1
ATOM 732 N N . SER A 1 97 ? -7.075 -5.356 4.225 1.00 98.31 97 SER A N 1
ATOM 733 C CA . SER A 1 97 ? -7.135 -4.510 5.418 1.00 98.31 97 SER A CA 1
ATOM 734 C C . SER A 1 97 ? -7.746 -5.248 6.610 1.00 98.31 97 SER A C 1
ATOM 736 O O . SER A 1 97 ? -8.572 -6.148 6.446 1.00 98.31 97 SER A O 1
ATOM 738 N N . SER A 1 98 ? -7.319 -4.895 7.822 1.00 98.31 98 SER A N 1
ATOM 739 C CA . SER A 1 98 ? -7.894 -5.397 9.073 1.00 98.31 98 SER A CA 1
ATOM 740 C C . SER A 1 98 ? -7.720 -4.374 10.192 1.00 98.31 98 SER A C 1
ATOM 742 O O . SER A 1 98 ? -6.714 -3.675 10.250 1.00 98.31 98 SER A O 1
ATOM 744 N N . THR A 1 99 ? -8.685 -4.303 11.107 1.00 97.94 99 THR A N 1
ATOM 745 C CA . THR A 1 99 ? -8.524 -3.559 12.367 1.00 97.94 99 THR A CA 1
ATOM 746 C C . THR A 1 99 ? -7.964 -4.417 13.498 1.00 97.94 99 THR A C 1
ATOM 748 O O . THR A 1 99 ? -7.718 -3.911 14.592 1.00 97.94 99 THR A O 1
ATOM 751 N N . ASP A 1 100 ? -7.800 -5.721 13.267 1.00 96.56 100 ASP A N 1
ATOM 752 C CA . ASP A 1 100 ? -7.126 -6.610 14.205 1.00 96.56 100 ASP A CA 1
ATOM 753 C C . ASP A 1 100 ? -5.611 -6.500 14.027 1.00 96.56 100 ASP A C 1
ATOM 755 O O . ASP A 1 100 ? -5.090 -6.644 12.922 1.00 96.56 100 ASP A O 1
ATOM 759 N N . ARG A 1 101 ? -4.921 -6.229 15.132 1.00 90.50 101 ARG A N 1
ATOM 760 C CA . ARG A 1 101 ? -3.468 -6.035 15.193 1.00 90.50 101 ARG A CA 1
ATOM 761 C C . ARG A 1 101 ? -2.710 -7.270 15.683 1.00 90.50 101 ARG A C 1
ATOM 763 O O . ARG A 1 101 ? -1.519 -7.146 15.964 1.00 90.50 101 ARG A O 1
ATOM 770 N N . ARG A 1 102 ? -3.400 -8.394 15.888 1.00 86.19 102 ARG A N 1
ATOM 771 C CA . ARG A 1 102 ? -2.829 -9.662 16.358 1.00 86.19 102 ARG A CA 1
ATOM 772 C C . ARG A 1 102 ? -2.650 -10.667 15.228 1.00 86.19 102 ARG A C 1
ATOM 774 O O . ARG A 1 102 ? -3.434 -10.625 14.257 1.00 86.19 102 ARG A O 1
#

pLDDT: mean 88.67, std 15.16, range [37.41, 98.62]

Radius of gyration: 17.34 Å; chains: 1; bounding box: 39×49×41 Å

Secondary structure (DSSP, 8-state):
-----------GGGG----S--PPPSS---SPEEEEEETTTSTTHHHHHHHHHTSTT--SEEEEEE-S-HHHHHHHHHHHHHHHHHTT-TTTEEEEEES---

Sequence (102 aa):
MAEASSDTKQGHAAHTKAADNQDCLRGKITRPINVTFLGAGSGFCPTLCRDVLMIPGADRGEFRLIDLDKDRLSTMHQVVEKLIRDAGRDGGWTVRSSTDRR

Foldseek 3Di:
DDDDPPPPPDDPVVVDDDDPDPDDDDDADPDADEAEDEQCLDPCNQVVLLVCLPPPRNLAYEYEYEYLDPVSQVVSQVSSVVSCVVSVNVVHYYYDYDPDPD